Protein AF-A0A9C9YUA6-F1 (afdb_monomer_lite)

Sequence (112 aa):
CLFALLAISSPSLTLLAAVISADNLSGGLATSAFIAYLSSLTNQAYTATQYALFSSLMTLPAKLLGGFSGLIVDAQGYPFFFIYAALLGLPAILLAYFLLRREVYSSRDQYG

pLDDT: mean 84.5, std 11.68, range [48.94, 97.81]

Radius of gyration: 18.39 Å; chains: 1; bounding box: 52×28×48 Å

Foldseek 3Di:
DLQLVVQPDDDDPVSVVVSVVVVVVVVVVVVVVVVVVVVVVDDPPPPPVVVVVVVCVVVVVVVVCVVCLVVVCVVPNRNVSVVVVVVVCVVVVVVVVVVVVVVVVVVVVVVD

Secondary structure (DSSP, 8-state):
-HHHHHHHSPP-HHHHHHHHHHHHHHHHHHHHHHHHHHHHH--TTSHHHHHHHHHHHHHHHHHHHHHHHHHHHHHHHHHHHHHHHHHTTHHHHHHHHHHHHHHHHHHHHT--

Structure (mmCIF, N/CA/C/O backbone):
data_AF-A0A9C9YUA6-F1
#
_entry.id   AF-A0A9C9YUA6-F1
#
loop_
_atom_site.group_PDB
_atom_site.id
_atom_site.type_symbol
_atom_site.label_atom_id
_atom_site.label_alt_id
_atom_site.label_comp_id
_atom_site.label_asym_id
_atom_site.label_entity_id
_atom_site.label_seq_id
_atom_site.pdbx_PDB_ins_code
_atom_site.Cartn_x
_atom_site.Cartn_y
_atom_site.Cartn_z
_atom_site.occupancy
_atom_site.B_iso_or_equiv
_atom_site.auth_seq_id
_atom_site.auth_comp_id
_atom_site.auth_asym_id
_atom_site.auth_atom_id
_atom_site.pdbx_PDB_model_num
ATOM 1 N N . CYS A 1 1 ? -1.318 1.590 -9.448 1.00 87.62 1 CYS A N 1
ATOM 2 C CA . CYS A 1 1 ? -0.840 1.521 -10.852 1.00 87.62 1 CYS A CA 1
ATOM 3 C C . CYS A 1 1 ? 0.299 2.491 -11.193 1.00 87.62 1 CYS A C 1
ATOM 5 O O . CYS A 1 1 ? 0.982 2.240 -12.176 1.00 87.62 1 CYS A O 1
ATOM 7 N N . LEU A 1 2 ? 0.551 3.558 -10.417 1.00 92.69 2 LEU A N 1
ATOM 8 C CA . LEU A 1 2 ? 1.650 4.502 -10.690 1.00 92.69 2 LEU A CA 1
ATOM 9 C C . LEU A 1 2 ? 3.031 3.823 -10.789 1.00 92.69 2 LEU A C 1
ATOM 11 O O . LEU A 1 2 ? 3.800 4.136 -11.690 1.00 92.69 2 LEU A O 1
ATOM 15 N N . PHE A 1 3 ? 3.307 2.820 -9.951 1.00 92.44 3 PHE A N 1
ATOM 16 C CA . PHE A 1 3 ? 4.532 2.019 -10.051 1.00 92.44 3 PHE A CA 1
ATOM 17 C C . PHE A 1 3 ? 4.641 1.181 -11.336 1.00 92.44 3 PHE A C 1
ATOM 19 O O . PHE A 1 3 ? 5.741 0.992 -11.842 1.00 92.44 3 PHE A O 1
ATOM 26 N N . ALA A 1 4 ? 3.523 0.721 -11.910 1.00 93.56 4 ALA A N 1
ATOM 27 C CA . ALA A 1 4 ? 3.543 0.016 -13.195 1.00 93.56 4 ALA A CA 1
ATOM 28 C C . ALA A 1 4 ? 3.933 0.966 -14.340 1.00 93.56 4 ALA A C 1
ATOM 30 O O . ALA A 1 4 ? 4.714 0.590 -15.208 1.00 93.56 4 ALA A O 1
ATOM 31 N N . LEU A 1 5 ? 3.441 2.213 -14.302 1.00 93.31 5 LEU A N 1
ATOM 32 C CA . LEU A 1 5 ? 3.848 3.267 -15.238 1.00 93.31 5 LEU A CA 1
ATOM 33 C C . LEU A 1 5 ? 5.328 3.625 -15.070 1.00 93.31 5 LEU A C 1
ATOM 35 O O . LEU A 1 5 ? 6.046 3.746 -16.059 1.00 93.31 5 LEU A O 1
ATOM 39 N N . LEU A 1 6 ? 5.798 3.749 -13.826 1.00 94.62 6 LEU A N 1
ATOM 40 C CA . LEU A 1 6 ? 7.210 3.988 -13.528 1.00 94.62 6 LEU A CA 1
ATOM 41 C C . LEU A 1 6 ? 8.105 2.869 -14.085 1.00 94.62 6 LEU A C 1
ATOM 43 O O . LEU A 1 6 ? 9.152 3.166 -14.647 1.00 94.62 6 LEU A O 1
ATOM 47 N N . ALA A 1 7 ? 7.674 1.606 -13.986 1.00 92.19 7 ALA A N 1
ATOM 48 C CA . ALA A 1 7 ? 8.443 0.442 -14.432 1.00 92.19 7 ALA A CA 1
ATOM 49 C C . ALA A 1 7 ? 8.673 0.373 -15.955 1.00 92.19 7 ALA A C 1
ATOM 51 O O . ALA A 1 7 ? 9.620 -0.275 -16.388 1.00 92.19 7 ALA A O 1
ATOM 52 N N . ILE A 1 8 ? 7.823 1.019 -16.761 1.00 93.81 8 ILE A N 1
ATOM 53 C CA . ILE A 1 8 ? 7.955 1.070 -18.231 1.00 93.81 8 ILE A CA 1
ATOM 54 C C . ILE A 1 8 ? 8.499 2.411 -18.744 1.00 93.81 8 ILE A C 1
ATOM 56 O O . ILE A 1 8 ? 8.713 2.574 -19.944 1.00 93.81 8 ILE A O 1
ATOM 60 N N . SER A 1 9 ? 8.684 3.386 -17.854 1.00 93.69 9 SER A N 1
ATOM 61 C CA . SER A 1 9 ? 9.147 4.728 -18.206 1.00 93.69 9 SER A CA 1
ATOM 62 C C . SER A 1 9 ? 10.672 4.801 -18.223 1.00 93.69 9 SER A C 1
ATOM 64 O O . SER A 1 9 ? 11.357 4.048 -17.533 1.00 93.69 9 SER A O 1
ATOM 66 N N . SER A 1 10 ? 11.225 5.757 -18.973 1.00 93.31 10 SER A N 1
ATOM 67 C CA . SER A 1 10 ? 12.654 6.059 -18.883 1.00 93.31 10 SER A CA 1
ATOM 68 C C . SER A 1 10 ? 13.027 6.535 -17.470 1.00 93.31 10 SER A C 1
ATOM 70 O O . SER A 1 10 ? 12.223 7.226 -16.833 1.00 93.31 10 SER A O 1
ATOM 72 N N . PRO A 1 11 ? 14.241 6.219 -16.976 1.00 92.25 11 PRO A N 1
ATOM 73 C CA . PRO A 1 11 ? 14.675 6.632 -15.646 1.00 92.25 11 PRO A CA 1
ATOM 74 C C . PRO A 1 11 ? 14.547 8.148 -15.449 1.00 92.25 11 PRO A C 1
ATOM 76 O O . PRO A 1 11 ? 15.147 8.936 -16.177 1.00 92.25 11 PRO A O 1
ATOM 79 N N . SER A 1 12 ? 13.754 8.557 -14.460 1.00 95.62 12 SER A N 1
ATOM 80 C CA . SER A 1 12 ? 13.516 9.964 -14.133 1.00 95.62 12 SER A CA 1
ATOM 81 C C . SER A 1 12 ? 13.347 10.128 -12.630 1.00 95.62 12 SER A C 1
ATOM 83 O O . SER A 1 12 ? 12.432 9.560 -12.029 1.00 95.62 12 SER A O 1
ATOM 85 N N . LEU A 1 13 ? 14.218 10.939 -12.023 1.00 96.50 13 LEU A N 1
ATOM 86 C CA . LEU A 1 13 ? 14.170 11.228 -10.590 1.00 96.50 13 LEU A CA 1
ATOM 87 C C . LEU A 1 13 ? 12.874 11.955 -10.208 1.00 96.50 13 LEU A C 1
ATOM 89 O O . LEU A 1 13 ? 12.293 11.675 -9.164 1.00 96.50 13 LEU A O 1
ATOM 93 N N . THR A 1 14 ? 12.389 12.846 -11.075 1.00 97.00 14 THR A N 1
ATOM 94 C CA . THR A 1 14 ? 11.138 13.583 -10.859 1.00 97.00 14 THR A CA 1
ATOM 95 C C . THR A 1 14 ? 9.937 12.644 -10.844 1.00 97.00 14 THR A C 1
ATOM 97 O O . THR A 1 14 ? 9.093 12.745 -9.954 1.00 97.00 14 THR A O 1
ATOM 100 N N . LEU A 1 15 ? 9.869 11.703 -11.793 1.00 95.94 15 LEU A N 1
ATOM 101 C CA . LEU A 1 15 ? 8.783 10.724 -11.842 1.00 95.94 15 LEU A CA 1
ATOM 102 C C . LEU A 1 15 ? 8.838 9.786 -10.631 1.00 95.94 15 LEU A C 1
ATOM 104 O O . LEU A 1 15 ? 7.815 9.558 -9.993 1.00 95.94 15 LEU A O 1
ATOM 108 N N . LEU A 1 16 ? 10.030 9.302 -10.273 1.00 96.25 16 LEU A N 1
ATOM 109 C CA . LEU A 1 16 ? 10.234 8.487 -9.076 1.00 96.25 16 LEU A CA 1
ATOM 110 C C . LEU A 1 16 ? 9.743 9.213 -7.812 1.00 96.25 16 LEU A C 1
ATOM 112 O O . LEU A 1 16 ? 8.957 8.652 -7.048 1.00 96.25 16 LEU A O 1
ATOM 116 N N . ALA A 1 17 ? 10.155 10.469 -7.620 1.00 97.69 17 ALA A N 1
ATOM 117 C CA . ALA A 1 17 ? 9.753 11.281 -6.475 1.00 97.69 17 ALA A CA 1
ATOM 118 C C . ALA A 1 17 ? 8.233 11.488 -6.420 1.00 97.69 17 ALA A C 1
ATOM 120 O O . ALA A 1 17 ? 7.635 11.352 -5.351 1.00 97.69 17 ALA A O 1
ATOM 121 N N . ALA A 1 18 ? 7.594 11.764 -7.560 1.00 97.25 18 ALA A N 1
ATOM 122 C CA . ALA A 1 18 ? 6.146 11.930 -7.638 1.00 97.25 18 ALA A CA 1
ATOM 123 C C . ALA A 1 18 ? 5.398 10.638 -7.264 1.00 97.25 18 ALA A C 1
ATOM 125 O O . ALA A 1 18 ? 4.459 10.679 -6.467 1.00 97.25 18 ALA A O 1
ATOM 126 N N . VAL A 1 19 ? 5.836 9.490 -7.791 1.00 96.75 19 VAL A N 1
ATOM 127 C CA . VAL A 1 19 ? 5.214 8.183 -7.518 1.00 96.75 19 VAL A CA 1
ATOM 128 C C . VAL A 1 19 ? 5.342 7.809 -6.042 1.00 96.75 19 VAL A C 1
ATOM 130 O O . VAL A 1 19 ? 4.338 7.456 -5.426 1.00 96.75 19 VAL A O 1
ATOM 133 N N . ILE A 1 20 ? 6.534 7.951 -5.454 1.00 96.44 20 ILE A N 1
ATOM 134 C CA . ILE A 1 20 ? 6.761 7.673 -4.025 1.00 96.44 20 ILE A CA 1
ATOM 135 C C . ILE A 1 20 ? 5.953 8.631 -3.140 1.00 96.44 20 ILE A C 1
ATOM 137 O O . ILE A 1 20 ? 5.384 8.215 -2.134 1.00 96.44 20 ILE A O 1
ATOM 141 N N . SER A 1 21 ? 5.863 9.911 -3.510 1.00 97.81 21 SER A N 1
ATOM 142 C CA . SER A 1 21 ? 5.082 10.889 -2.740 1.00 97.81 21 SER A CA 1
ATOM 143 C C . SER A 1 21 ? 3.593 10.544 -2.736 1.00 97.81 21 SER A C 1
ATOM 145 O O . SER A 1 21 ? 2.953 10.587 -1.686 1.00 97.81 21 SER A O 1
ATOM 147 N N . ALA A 1 22 ? 3.045 1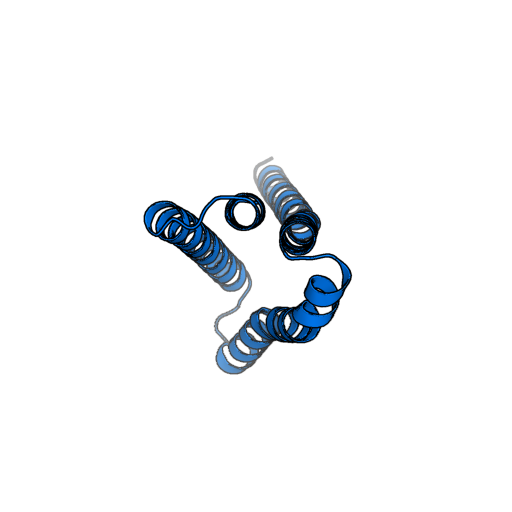0.162 -3.893 1.00 96.75 22 ALA A N 1
ATOM 148 C CA . ALA A 1 22 ? 1.655 9.730 -4.006 1.00 96.75 22 ALA A CA 1
ATOM 149 C C . ALA A 1 22 ? 1.380 8.443 -3.207 1.00 96.75 22 ALA A C 1
ATOM 151 O O . ALA A 1 22 ? 0.330 8.331 -2.568 1.00 96.75 22 ALA A O 1
ATOM 152 N N . ASP A 1 23 ? 2.320 7.495 -3.212 1.00 94.38 23 ASP A N 1
ATOM 153 C CA . ASP A 1 23 ? 2.228 6.256 -2.435 1.00 94.38 23 ASP A CA 1
ATOM 154 C C . ASP A 1 23 ? 2.225 6.531 -0.926 1.00 94.38 23 ASP A C 1
ATOM 156 O O . ASP A 1 23 ? 1.294 6.130 -0.228 1.00 94.38 23 ASP A O 1
ATOM 160 N N . ASN A 1 24 ? 3.181 7.326 -0.436 1.00 95.81 24 ASN A N 1
ATOM 161 C CA . ASN A 1 24 ? 3.266 7.700 0.977 1.00 95.81 24 ASN A CA 1
ATOM 162 C C .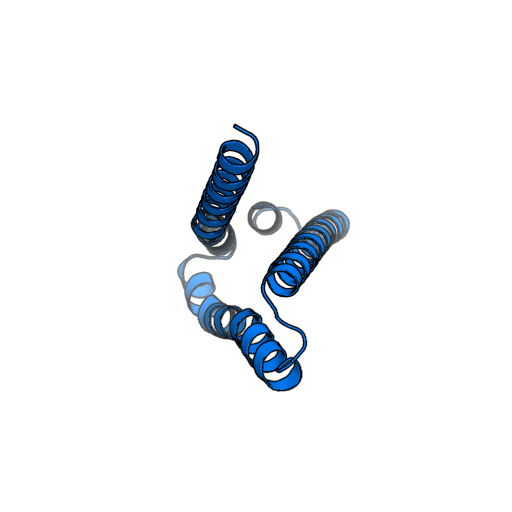 ASN A 1 24 ? 2.033 8.474 1.456 1.00 95.81 24 ASN A C 1
ATOM 164 O O . ASN A 1 24 ? 1.546 8.228 2.559 1.00 95.81 24 ASN A O 1
ATOM 168 N N . LEU A 1 25 ? 1.506 9.388 0.636 1.00 97.06 25 LEU A N 1
ATOM 169 C CA . LEU A 1 25 ? 0.271 10.103 0.955 1.00 97.06 25 LEU A CA 1
ATOM 170 C C . LEU A 1 25 ? -0.906 9.127 1.086 1.00 97.06 25 LEU A C 1
ATOM 172 O O . LEU A 1 25 ? -1.657 9.188 2.058 1.00 97.06 25 LEU A O 1
ATOM 176 N N . SER A 1 26 ? -1.037 8.199 0.136 1.00 92.88 26 SER A N 1
ATOM 177 C CA . SER A 1 26 ? -2.097 7.185 0.142 1.00 92.88 26 SER A CA 1
ATOM 178 C C . SER A 1 26 ? -1.978 6.250 1.350 1.00 92.88 26 SER A C 1
ATOM 180 O O . SER A 1 26 ? -2.969 6.000 2.039 1.00 92.88 26 SER A O 1
ATOM 182 N N . GLY A 1 27 ? -0.765 5.779 1.647 1.00 90.94 27 GLY A N 1
ATOM 183 C CA . GLY A 1 27 ? -0.469 4.941 2.808 1.00 90.94 27 GLY A CA 1
ATOM 184 C C . GLY A 1 27 ? -0.741 5.657 4.131 1.00 90.94 27 GLY A C 1
ATOM 185 O O . GLY A 1 27 ? -1.345 5.070 5.028 1.00 90.94 27 GLY A O 1
ATOM 186 N N . GLY A 1 28 ? -0.379 6.940 4.232 1.00 91.50 28 GLY A N 1
ATOM 187 C CA . GLY A 1 28 ? -0.684 7.782 5.389 1.00 91.50 28 GLY A CA 1
ATOM 188 C C . GLY A 1 28 ? -2.188 7.915 5.633 1.00 91.50 28 GLY A C 1
ATOM 189 O O . GLY A 1 28 ? -2.650 7.643 6.740 1.00 91.50 28 GLY A O 1
ATOM 190 N N . LEU A 1 29 ? -2.963 8.241 4.591 1.00 93.12 29 LEU A N 1
ATOM 191 C CA . LEU A 1 29 ? -4.427 8.333 4.672 1.00 93.12 29 LEU A CA 1
ATOM 192 C C . LEU A 1 29 ? -5.069 7.002 5.092 1.00 93.12 29 LEU A C 1
ATOM 194 O O . LEU A 1 29 ? -5.938 6.992 5.966 1.00 93.12 29 LEU A O 1
ATOM 198 N N . ALA A 1 30 ? -4.625 5.884 4.510 1.00 88.62 30 ALA A N 1
ATOM 199 C CA . ALA A 1 30 ? -5.127 4.554 4.850 1.00 88.62 30 ALA A CA 1
ATOM 200 C C . ALA A 1 30 ? -4.841 4.191 6.316 1.00 88.62 30 ALA A C 1
ATOM 202 O O . ALA A 1 30 ? -5.740 3.732 7.021 1.00 88.62 30 ALA A O 1
ATOM 203 N N . THR A 1 31 ? -3.621 4.457 6.796 1.00 86.25 31 THR A N 1
ATOM 204 C CA . THR A 1 31 ? -3.238 4.260 8.203 1.00 86.25 31 THR A CA 1
ATOM 205 C C . THR A 1 31 ? -4.098 5.100 9.141 1.00 86.25 31 THR A C 1
ATOM 207 O O . THR A 1 31 ? -4.624 4.577 10.124 1.00 86.25 31 THR A O 1
ATOM 210 N N . SER A 1 32 ? -4.287 6.388 8.840 1.00 89.12 32 SER A N 1
ATOM 211 C CA . SER A 1 32 ? -5.072 7.286 9.690 1.00 89.12 32 SER A CA 1
ATOM 212 C C . SER A 1 32 ? -6.535 6.855 9.765 1.00 89.12 32 SER A C 1
ATOM 214 O O . SER A 1 32 ? -7.094 6.794 10.860 1.00 89.12 32 SER A O 1
ATOM 216 N N . ALA A 1 33 ? -7.140 6.497 8.629 1.00 87.38 33 ALA A N 1
ATOM 217 C CA . ALA A 1 33 ? -8.508 5.987 8.586 1.00 87.38 33 ALA A CA 1
ATOM 218 C C . ALA A 1 33 ? -8.651 4.664 9.357 1.00 87.38 33 ALA A C 1
ATOM 2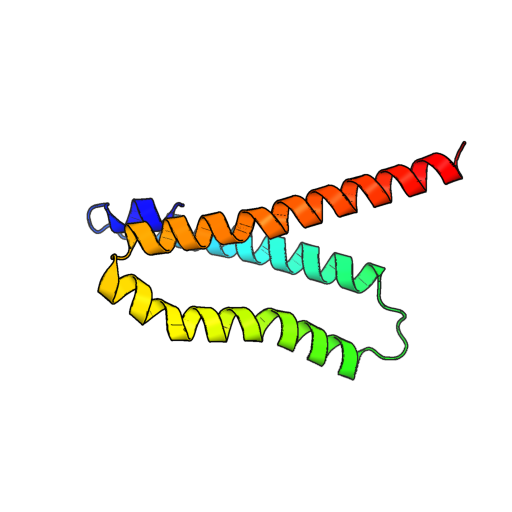20 O O . ALA A 1 33 ? -9.610 4.482 10.104 1.00 87.38 33 ALA A O 1
ATOM 221 N N . PHE A 1 34 ? -7.678 3.759 9.226 1.00 81.31 34 PHE A N 1
ATOM 222 C CA . PHE A 1 34 ? -7.682 2.481 9.932 1.00 81.31 34 PHE A CA 1
ATOM 223 C C . PHE A 1 34 ? -7.565 2.650 11.452 1.00 81.31 34 PHE A C 1
ATOM 225 O O . PHE A 1 34 ? -8.332 2.041 12.196 1.00 81.31 34 PHE A O 1
ATOM 232 N N . ILE A 1 35 ? -6.662 3.515 11.925 1.00 80.69 35 ILE A N 1
ATOM 233 C CA . ILE A 1 35 ? -6.534 3.824 13.357 1.00 80.69 35 ILE A CA 1
ATOM 234 C C . ILE A 1 35 ? -7.824 4.461 13.888 1.00 80.69 35 ILE A C 1
ATOM 236 O O . ILE A 1 35 ? -8.281 4.083 14.965 1.00 80.69 35 ILE A O 1
ATOM 240 N N . ALA A 1 36 ? -8.440 5.381 13.138 1.00 83.00 36 ALA A N 1
ATOM 241 C CA . ALA A 1 36 ? -9.716 5.983 13.522 1.00 83.00 36 ALA A CA 1
ATOM 242 C C . ALA A 1 36 ? -10.840 4.934 13.640 1.00 83.00 36 ALA A C 1
ATOM 244 O O . ALA A 1 36 ? -11.593 4.959 14.613 1.00 83.00 36 ALA A O 1
ATOM 245 N N . TYR A 1 37 ? -10.908 3.980 12.707 1.00 79.44 37 TYR A N 1
ATOM 246 C CA . TYR A 1 37 ? -11.863 2.867 12.741 1.00 79.44 37 TYR A CA 1
ATOM 247 C C . TYR A 1 37 ? -11.621 1.903 13.912 1.00 79.44 37 TYR A C 1
ATOM 249 O O . TYR A 1 37 ? -12.560 1.462 14.567 1.00 79.44 37 TYR A O 1
ATOM 257 N N . LEU A 1 38 ? -10.364 1.580 14.228 1.00 75.75 38 LEU A N 1
ATOM 258 C CA . LEU A 1 38 ? -10.071 0.779 15.419 1.00 75.75 38 LEU A CA 1
ATOM 259 C C . LEU A 1 38 ? -10.442 1.531 16.702 1.00 75.75 38 LEU A C 1
ATOM 261 O O . LEU A 1 38 ? -11.024 0.933 17.602 1.00 75.75 38 LEU A O 1
ATOM 265 N N . SER A 1 39 ? -10.162 2.836 16.760 1.00 74.38 39 SER A N 1
ATOM 266 C CA . SER A 1 39 ? -10.512 3.695 17.895 1.00 74.38 39 SER A CA 1
ATOM 267 C C . SER A 1 39 ? -12.019 3.704 18.168 1.00 74.38 39 SER A C 1
ATOM 269 O O . SER A 1 39 ? -12.425 3.622 19.326 1.00 74.38 39 SER A O 1
ATOM 271 N N . 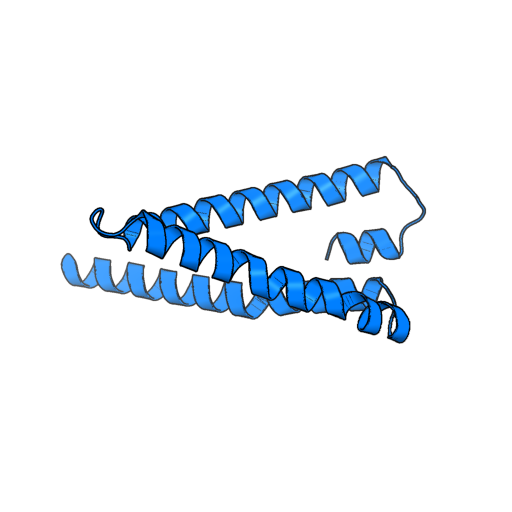SER A 1 40 ? -12.860 3.722 17.124 1.00 75.12 40 SER A N 1
ATOM 272 C CA . SER A 1 40 ? -14.320 3.653 17.292 1.00 75.12 40 SER A CA 1
ATOM 273 C C . SER A 1 40 ? -14.826 2.286 17.777 1.00 75.12 40 SER A C 1
ATOM 275 O O . SER A 1 40 ? -15.925 2.210 18.322 1.00 75.12 40 SER A O 1
ATOM 277 N N . LEU A 1 41 ? -14.035 1.216 17.625 1.00 66.88 41 LEU A N 1
ATOM 278 C CA . LEU A 1 41 ? -14.377 -0.150 18.045 1.00 66.88 41 LEU A CA 1
ATOM 279 C C . LEU A 1 41 ? -13.814 -0.548 19.417 1.00 66.88 41 LEU A C 1
ATOM 281 O O . LEU A 1 41 ? -14.308 -1.495 20.033 1.00 66.88 41 LEU A O 1
ATOM 285 N N . THR A 1 42 ? -12.762 0.113 19.901 1.00 60.94 42 THR A N 1
ATOM 286 C CA . THR A 1 42 ? -12.085 -0.283 21.143 1.00 60.94 42 THR A CA 1
ATOM 287 C C . THR A 1 42 ? -12.678 0.383 22.383 1.00 60.94 42 THR A C 1
ATOM 289 O O . THR A 1 42 ? -12.669 1.602 22.516 1.00 60.94 42 THR A O 1
ATOM 292 N N . ASN A 1 43 ? -13.099 -0.432 23.356 1.00 52.66 43 ASN A N 1
ATOM 293 C CA . ASN A 1 43 ? -13.300 -0.008 24.743 1.00 52.66 43 ASN A CA 1
ATOM 294 C C . ASN A 1 43 ? -11.922 0.121 25.431 1.00 52.66 43 ASN A C 1
ATOM 296 O O . ASN A 1 43 ? -11.085 -0.775 25.321 1.00 52.66 43 ASN A O 1
ATOM 300 N N . GLN A 1 44 ? -11.688 1.223 26.146 1.00 53.69 44 GLN A N 1
ATOM 301 C CA . GLN A 1 44 ? -10.392 1.721 26.642 1.00 53.69 44 GLN A CA 1
ATOM 302 C C . GLN A 1 44 ? -9.662 0.804 27.663 1.00 53.69 44 GLN A C 1
ATOM 304 O O . GLN A 1 44 ? -8.605 1.168 28.172 1.00 53.69 44 GLN A O 1
ATOM 309 N N . ALA A 1 45 ? -10.194 -0.390 27.959 1.00 55.31 45 ALA A N 1
ATOM 310 C CA . ALA A 1 45 ? -9.789 -1.254 29.072 1.00 55.31 45 ALA A CA 1
ATOM 311 C C . ALA A 1 45 ? -8.709 -2.327 28.764 1.00 55.31 45 ALA A C 1
ATOM 313 O O . ALA A 1 45 ? -8.111 -2.841 29.705 1.00 55.31 45 ALA A O 1
ATOM 314 N N . TYR A 1 46 ? -8.413 -2.665 27.494 1.00 54.44 46 TYR A N 1
ATOM 315 C CA . TYR A 1 46 ? -7.439 -3.728 27.115 1.00 54.44 46 TYR A CA 1
ATOM 316 C C . TYR A 1 46 ? -6.453 -3.316 25.999 1.00 54.44 46 TYR A C 1
ATOM 318 O O . TYR A 1 46 ? -6.084 -4.101 25.121 1.00 54.44 46 TYR A O 1
ATOM 326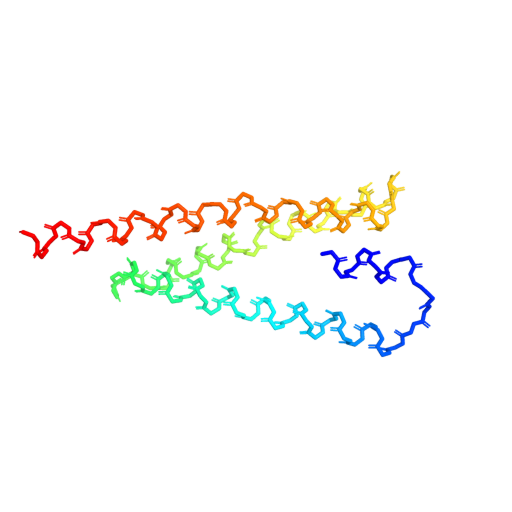 N N . THR A 1 47 ? -6.016 -2.060 26.026 1.00 59.06 47 THR A N 1
ATOM 327 C CA . THR A 1 47 ? -5.346 -1.362 24.915 1.00 59.06 47 THR A CA 1
ATOM 328 C C . THR A 1 47 ? -3.980 -1.921 24.502 1.00 59.06 47 THR A C 1
ATOM 330 O O . THR A 1 47 ? -3.686 -1.945 23.310 1.00 59.06 47 THR A O 1
ATOM 333 N N . ALA A 1 48 ? -3.149 -2.417 25.424 1.00 64.56 48 ALA A N 1
ATOM 334 C CA . ALA A 1 48 ? -1.775 -2.822 25.093 1.00 64.56 48 ALA A CA 1
ATOM 335 C C . ALA A 1 48 ? -1.703 -4.071 24.188 1.00 64.56 48 ALA A C 1
ATOM 337 O O . ALA A 1 48 ? -1.082 -4.043 23.124 1.00 64.56 48 ALA A O 1
ATOM 338 N N . THR A 1 49 ? -2.369 -5.163 24.576 1.00 77.75 49 THR A N 1
ATOM 339 C CA . THR A 1 49 ? -2.338 -6.425 23.818 1.00 77.75 49 THR A CA 1
ATOM 340 C C . THR A 1 49 ? -3.143 -6.327 22.523 1.00 77.75 49 THR A C 1
ATOM 342 O O . THR A 1 49 ? -2.701 -6.829 21.490 1.00 77.75 49 THR A O 1
ATOM 345 N N . GLN A 1 50 ? -4.296 -5.646 22.543 1.00 70.19 50 GLN A N 1
ATOM 346 C CA . GLN A 1 50 ? -5.122 -5.461 21.345 1.00 70.19 50 GLN A CA 1
ATOM 347 C C . GLN A 1 50 ? -4.405 -4.615 20.290 1.00 70.19 50 GLN A C 1
ATOM 349 O O . GLN A 1 50 ? -4.389 -4.990 19.120 1.00 70.19 50 GLN A O 1
ATOM 354 N N . TYR A 1 51 ? -3.734 -3.534 20.691 1.00 71.19 51 TYR A N 1
ATOM 355 C CA . TYR A 1 51 ? -2.963 -2.712 19.761 1.00 71.19 51 TYR A CA 1
ATOM 356 C C . TYR A 1 51 ? -1.770 -3.471 19.163 1.00 71.19 51 TYR A C 1
ATOM 358 O O . TYR A 1 51 ? -1.541 -3.405 17.955 1.00 71.19 51 TYR A O 1
ATOM 366 N N . ALA A 1 52 ? -1.047 -4.255 19.973 1.00 78.19 52 ALA A N 1
ATOM 367 C CA . ALA A 1 52 ? 0.043 -5.100 19.484 1.00 78.19 52 ALA A CA 1
ATOM 368 C C . ALA A 1 52 ? -0.451 -6.158 18.481 1.00 78.19 52 ALA A C 1
ATOM 370 O O . ALA A 1 52 ? 0.191 -6.379 17.450 1.00 78.19 52 ALA A O 1
ATOM 371 N N . LEU A 1 53 ? -1.610 -6.771 18.741 1.00 81.12 53 LEU A N 1
ATOM 372 C CA . LEU A 1 53 ? -2.218 -7.760 17.854 1.00 81.12 53 LEU A CA 1
ATOM 373 C C . LEU A 1 53 ? -2.712 -7.125 16.545 1.00 81.12 53 LEU A C 1
ATOM 375 O O . LEU A 1 53 ? -2.422 -7.656 15.476 1.00 81.12 53 LEU A O 1
ATOM 379 N N . PHE A 1 54 ? -3.368 -5.962 16.598 1.00 76.62 54 PHE A N 1
ATOM 380 C CA . PHE A 1 54 ? -3.805 -5.237 15.399 1.00 76.62 54 PHE A CA 1
ATOM 381 C C . PHE A 1 54 ? -2.634 -4.717 14.558 1.00 76.62 54 PHE A C 1
ATOM 383 O O . PHE A 1 54 ? -2.642 -4.874 13.339 1.00 76.62 54 PHE A O 1
ATOM 390 N N . SER A 1 55 ? -1.592 -4.172 15.190 1.00 76.12 55 SER A N 1
ATOM 391 C CA . SER A 1 55 ? -0.361 -3.750 14.505 1.00 76.12 55 SER A CA 1
ATOM 392 C C . SER A 1 55 ? 0.360 -4.934 13.843 1.00 76.12 55 SER A C 1
ATOM 394 O O . SER A 1 55 ? 0.815 -4.854 12.697 1.00 76.12 55 SER A O 1
ATOM 396 N N . SER A 1 56 ? 0.396 -6.086 14.520 1.00 84.62 56 SER A N 1
ATOM 397 C CA . SER A 1 56 ? 0.955 -7.316 13.949 1.00 84.62 56 SER A CA 1
ATOM 398 C C . SER A 1 56 ? 0.122 -7.819 12.770 1.00 84.62 56 SER A C 1
ATOM 400 O O . SER A 1 56 ? 0.682 -8.140 11.725 1.00 84.62 56 SER A O 1
ATOM 402 N N . LEU A 1 57 ? -1.208 -7.825 12.891 1.00 82.06 57 LEU A N 1
ATOM 403 C CA . LEU A 1 57 ? -2.117 -8.194 11.801 1.00 82.06 57 LEU A CA 1
ATOM 404 C C . LEU A 1 57 ? -2.006 -7.253 10.598 1.00 82.06 57 LEU A C 1
ATOM 406 O O . LEU A 1 57 ? -2.143 -7.704 9.466 1.00 82.06 57 LEU A O 1
ATOM 410 N N . MET A 1 58 ? -1.728 -5.970 10.820 1.00 80.56 58 MET A N 1
ATOM 411 C CA . MET A 1 58 ? -1.520 -5.005 9.743 1.00 80.56 58 MET A CA 1
ATOM 412 C C . MET A 1 58 ? -0.201 -5.260 8.997 1.00 80.56 58 MET A C 1
ATOM 414 O O . MET A 1 58 ? -0.141 -5.169 7.772 1.00 80.56 58 MET A O 1
ATOM 418 N N . THR A 1 59 ? 0.871 -5.579 9.724 1.00 81.56 59 THR A N 1
ATOM 419 C CA . THR A 1 59 ? 2.231 -5.622 9.158 1.00 81.56 59 THR A CA 1
ATOM 420 C C . THR A 1 59 ? 2.656 -7.000 8.657 1.00 81.56 59 THR A C 1
ATOM 422 O O . THR A 1 59 ? 3.423 -7.096 7.697 1.00 81.56 59 THR A O 1
ATOM 425 N N . LEU A 1 60 ? 2.178 -8.078 9.275 1.00 86.62 60 LEU A N 1
ATOM 426 C CA . LEU A 1 60 ? 2.624 -9.439 8.981 1.00 86.62 60 LEU A CA 1
ATOM 427 C C . LEU A 1 60 ? 2.213 -9.934 7.582 1.00 86.62 60 LEU A C 1
ATOM 429 O O . LEU A 1 60 ? 3.093 -10.420 6.868 1.00 86.62 60 LEU A O 1
ATOM 433 N N . PRO A 1 61 ? 0.959 -9.763 7.118 1.00 82.50 61 PRO A N 1
ATOM 434 C CA . PRO A 1 61 ? 0.574 -10.164 5.766 1.00 82.50 61 PRO A CA 1
ATOM 435 C C . PRO A 1 61 ? 1.391 -9.429 4.703 1.00 82.50 61 PRO A C 1
ATOM 437 O O . PRO A 1 61 ? 1.892 -10.053 3.771 1.00 82.50 61 PRO A O 1
ATOM 440 N N . ALA A 1 62 ? 1.603 -8.121 4.883 1.00 81.25 62 ALA A N 1
ATOM 441 C CA . ALA A 1 62 ? 2.402 -7.312 3.970 1.00 81.25 62 ALA A CA 1
ATOM 442 C C . ALA A 1 62 ? 3.860 -7.795 3.895 1.00 81.25 62 ALA A C 1
ATOM 444 O O . ALA A 1 62 ? 4.412 -7.905 2.802 1.00 81.25 62 ALA A O 1
ATOM 445 N N . LYS A 1 63 ? 4.476 -8.146 5.034 1.00 83.88 63 LYS A N 1
ATOM 446 C CA . LYS A 1 63 ? 5.848 -8.682 5.069 1.00 83.88 63 LYS A CA 1
ATOM 447 C C . LYS A 1 63 ? 5.965 -10.046 4.399 1.00 83.88 63 LYS A C 1
ATOM 449 O O . LYS A 1 63 ? 6.930 -10.274 3.677 1.00 83.88 63 LYS A O 1
ATOM 454 N N . LEU A 1 64 ? 4.999 -10.936 4.618 1.00 84.81 64 LEU A N 1
ATOM 455 C CA . LEU A 1 64 ? 4.992 -12.255 3.985 1.00 84.81 64 LEU A CA 1
ATOM 456 C C . LEU A 1 64 ? 4.842 -12.119 2.468 1.00 84.81 64 LEU A C 1
ATOM 458 O O . LEU A 1 64 ? 5.689 -12.598 1.721 1.00 84.81 64 LEU A O 1
ATOM 462 N N . LEU A 1 65 ? 3.819 -11.393 2.013 1.00 84.25 65 LEU A N 1
ATOM 463 C CA . LEU A 1 65 ? 3.576 -11.158 0.589 1.00 84.25 65 LEU A CA 1
ATOM 464 C C . LEU A 1 65 ? 4.746 -10.424 -0.080 1.00 84.25 65 LEU A C 1
ATOM 466 O O . LEU A 1 65 ? 5.145 -10.784 -1.185 1.00 84.25 65 LEU A O 1
ATOM 470 N N . GLY A 1 66 ? 5.335 -9.442 0.607 1.00 83.94 66 GLY A N 1
ATOM 471 C CA . GLY A 1 66 ? 6.535 -8.740 0.160 1.00 83.94 66 GLY A CA 1
ATOM 472 C C . GLY A 1 66 ? 7.749 -9.663 0.044 1.00 83.94 66 GLY A C 1
ATOM 473 O O . GLY A 1 66 ? 8.462 -9.596 -0.951 1.00 83.94 66 GLY A O 1
ATOM 474 N N . GLY A 1 67 ? 7.950 -10.582 0.993 1.00 84.00 67 GLY A N 1
ATOM 475 C CA . GLY A 1 67 ? 9.031 -11.572 0.943 1.00 84.00 67 GLY A CA 1
ATOM 476 C C . GLY A 1 67 ? 8.928 -12.533 -0.246 1.00 84.00 67 GLY A C 1
ATOM 477 O O . GLY A 1 67 ? 9.939 -12.852 -0.865 1.00 84.00 67 GLY A O 1
ATOM 478 N N . PHE A 1 68 ? 7.713 -12.943 -0.620 1.00 84.38 68 PHE A N 1
ATOM 479 C CA . PHE A 1 68 ? 7.477 -13.805 -1.787 1.00 84.38 68 PHE A CA 1
ATOM 480 C C . PHE A 1 68 ? 7.352 -13.040 -3.114 1.00 84.38 68 PHE A C 1
ATOM 482 O O . PHE A 1 68 ? 7.339 -13.663 -4.175 1.00 84.38 68 PHE A O 1
ATOM 489 N N . SER A 1 69 ? 7.278 -11.706 -3.083 1.00 86.56 69 SER A N 1
ATOM 490 C CA . SER A 1 69 ? 7.057 -10.888 -4.283 1.00 86.56 69 SER A CA 1
ATOM 491 C C . SER A 1 69 ? 8.153 -11.040 -5.342 1.00 86.56 69 SER A C 1
ATOM 493 O O . SER A 1 69 ? 7.844 -11.021 -6.533 1.00 86.56 69 SER A O 1
ATOM 495 N N . GLY A 1 70 ? 9.403 -11.271 -4.919 1.00 86.69 70 GLY A N 1
ATOM 496 C CA . GLY A 1 70 ? 10.547 -11.470 -5.815 1.00 86.69 70 GLY A CA 1
ATOM 497 C C . GLY A 1 70 ? 10.344 -12.626 -6.792 1.00 86.69 70 GLY A C 1
ATOM 498 O O . GLY A 1 70 ? 10.609 -12.469 -7.974 1.00 86.69 70 GLY A O 1
ATOM 499 N N . LEU A 1 71 ? 9.733 -13.729 -6.346 1.00 90.12 71 LEU A N 1
ATOM 500 C CA . LEU A 1 71 ? 9.440 -14.882 -7.208 1.00 90.12 71 LEU A CA 1
ATOM 501 C C . LEU A 1 71 ? 8.484 -14.526 -8.358 1.00 90.12 71 LEU A C 1
ATOM 503 O O . LEU A 1 71 ? 8.593 -15.064 -9.457 1.00 90.12 71 LEU A O 1
ATOM 507 N N . ILE A 1 72 ? 7.535 -13.619 -8.107 1.00 89.31 72 ILE A N 1
ATOM 508 C CA . ILE A 1 72 ? 6.565 -13.165 -9.112 1.00 89.31 72 ILE A CA 1
ATOM 509 C C . ILE A 1 72 ? 7.240 -12.202 -10.091 1.00 89.31 72 ILE A C 1
ATOM 511 O O . ILE A 1 72 ? 7.012 -12.287 -11.298 1.00 89.31 72 ILE A O 1
ATOM 515 N N . VAL A 1 73 ? 8.076 -11.297 -9.577 1.00 92.94 73 VAL A N 1
ATOM 516 C CA . VAL A 1 73 ? 8.830 -10.339 -10.395 1.00 92.94 73 VAL A CA 1
ATOM 517 C C . VAL A 1 73 ? 9.842 -11.058 -11.286 1.00 92.94 73 VAL A C 1
ATOM 519 O O . VAL A 1 73 ? 9.925 -10.730 -12.466 1.00 92.94 73 VAL A O 1
ATOM 522 N N . ASP A 1 74 ? 10.539 -12.068 -10.771 1.00 92.62 74 ASP A N 1
ATOM 523 C CA . ASP A 1 74 ? 11.498 -12.864 -11.542 1.00 92.62 74 ASP A CA 1
ATOM 524 C C . ASP A 1 74 ? 10.814 -13.634 -12.684 1.00 92.62 74 ASP A C 1
ATOM 526 O O . ASP A 1 74 ? 11.391 -13.800 -13.757 1.00 92.62 74 ASP A O 1
ATOM 530 N N . ALA A 1 75 ? 9.564 -14.068 -12.484 1.00 92.12 75 ALA A N 1
ATOM 531 C CA . ALA A 1 75 ? 8.807 -14.819 -13.483 1.00 92.12 75 ALA A CA 1
ATOM 532 C C . ALA A 1 75 ? 8.075 -13.942 -14.521 1.00 92.12 75 ALA A C 1
ATOM 534 O O . ALA A 1 75 ? 7.950 -14.353 -15.672 1.00 92.12 75 ALA A O 1
ATOM 535 N N . GLN A 1 76 ? 7.538 -12.778 -14.127 1.00 92.00 76 GLN A N 1
ATOM 536 C CA . GLN A 1 76 ? 6.595 -11.983 -14.946 1.00 92.00 76 GLN A CA 1
ATOM 537 C C . GLN A 1 76 ? 6.960 -10.491 -15.076 1.00 92.00 76 GLN A C 1
ATOM 539 O O . GLN A 1 76 ? 6.302 -9.741 -15.801 1.00 92.00 76 GLN A O 1
ATOM 544 N N . GLY A 1 77 ? 8.001 -10.035 -14.379 1.00 92.69 77 GLY A N 1
ATOM 545 C CA . GLY A 1 77 ? 8.481 -8.657 -14.404 1.00 92.69 77 GLY A CA 1
ATOM 546 C C . GLY A 1 77 ? 7.697 -7.672 -13.526 1.00 92.69 77 GLY A C 1
ATOM 547 O O . GLY A 1 77 ? 6.591 -7.922 -13.040 1.00 92.69 77 GLY A O 1
ATOM 548 N N . TYR A 1 78 ? 8.290 -6.490 -13.347 1.00 91.75 78 TYR A N 1
ATOM 549 C CA . TYR A 1 78 ? 7.750 -5.415 -12.508 1.00 91.75 78 TYR A CA 1
ATOM 550 C C . TYR A 1 78 ? 6.384 -4.858 -12.956 1.00 91.75 78 TYR A C 1
ATOM 552 O O . TYR A 1 78 ? 5.533 -4.651 -12.086 1.00 91.75 78 TYR A O 1
ATOM 560 N N . PRO A 1 79 ? 6.107 -4.613 -14.256 1.00 92.44 79 PRO A N 1
ATOM 561 C CA . PRO A 1 79 ? 4.824 -4.037 -14.665 1.00 92.44 79 PRO A CA 1
ATOM 562 C C . PRO A 1 79 ? 3.633 -4.922 -14.283 1.00 92.44 79 PRO A C 1
ATOM 564 O O . PRO A 1 79 ? 2.650 -4.426 -13.727 1.00 92.44 79 PRO A O 1
ATOM 567 N N . PHE A 1 80 ? 3.744 -6.235 -14.517 1.00 92.56 80 PHE A N 1
ATOM 568 C CA . PHE A 1 80 ? 2.714 -7.200 -14.138 1.00 92.56 80 PHE A CA 1
ATOM 569 C C . PHE A 1 80 ? 2.530 -7.241 -12.620 1.00 92.56 80 PHE A C 1
ATOM 571 O O . PHE A 1 80 ? 1.405 -7.121 -12.135 1.00 92.56 80 PHE A O 1
ATOM 578 N N . PHE A 1 81 ? 3.631 -7.329 -11.868 1.00 92.44 81 PHE A N 1
ATOM 579 C CA . PHE A 1 81 ? 3.601 -7.347 -10.407 1.00 92.44 81 PHE A CA 1
ATOM 580 C C . PHE A 1 81 ? 2.858 -6.138 -9.817 1.00 92.44 81 PHE A C 1
ATOM 582 O O . PHE A 1 81 ? 1.992 -6.306 -8.959 1.00 92.44 81 PHE A O 1
ATOM 589 N N . PHE A 1 82 ? 3.127 -4.923 -10.302 1.00 92.25 82 PHE A N 1
ATOM 590 C CA . PHE A 1 82 ? 2.483 -3.715 -9.778 1.00 92.25 82 PHE A CA 1
ATOM 591 C C . PHE A 1 82 ? 1.001 -3.586 -10.151 1.00 92.25 82 PHE A C 1
ATOM 593 O O . PHE A 1 82 ? 0.235 -2.981 -9.395 1.00 92.25 82 PHE A O 1
ATOM 600 N N . ILE A 1 83 ? 0.575 -4.134 -11.293 1.00 93.06 83 ILE A N 1
ATOM 601 C CA . ILE A 1 83 ? -0.852 -4.221 -11.641 1.00 93.06 83 ILE A CA 1
ATOM 602 C C . ILE A 1 83 ? -1.534 -5.255 -10.747 1.00 93.06 83 ILE A C 1
ATOM 604 O O . ILE A 1 83 ? -2.563 -4.955 -10.143 1.00 93.06 83 ILE A O 1
ATOM 608 N N . TYR A 1 84 ? -0.936 -6.437 -10.610 1.00 90.69 84 TYR A N 1
ATOM 609 C CA . TYR A 1 84 ? -1.430 -7.497 -9.739 1.00 90.69 84 TYR A CA 1
ATOM 610 C C . TYR A 1 84 ? -1.590 -7.013 -8.288 1.00 90.69 84 TYR A C 1
ATOM 612 O O . TYR A 1 84 ? -2.668 -7.140 -7.709 1.00 90.69 84 TYR A O 1
ATOM 620 N N . ALA A 1 85 ? -0.568 -6.360 -7.731 1.00 89.81 85 ALA A N 1
ATOM 621 C CA . ALA A 1 85 ? -0.617 -5.779 -6.393 1.00 89.81 85 ALA A CA 1
ATOM 622 C C . ALA A 1 85 ? -1.716 -4.709 -6.252 1.00 89.81 85 ALA A C 1
ATOM 624 O O . ALA A 1 85 ? -2.399 -4.659 -5.231 1.00 89.81 85 ALA A O 1
ATOM 625 N N . ALA A 1 86 ? -1.942 -3.882 -7.281 1.00 90.81 86 ALA A N 1
ATOM 626 C CA . ALA A 1 86 ? -3.026 -2.900 -7.268 1.00 90.81 86 ALA A CA 1
ATOM 627 C C . ALA A 1 86 ? -4.417 -3.562 -7.262 1.00 90.81 86 ALA A C 1
ATOM 629 O O . ALA A 1 86 ? -5.315 -3.094 -6.561 1.00 90.81 86 ALA A O 1
ATOM 630 N N . LEU A 1 87 ? -4.595 -4.665 -7.998 1.00 92.62 87 LEU A N 1
ATOM 631 C CA . LEU A 1 87 ? -5.853 -5.418 -8.031 1.00 92.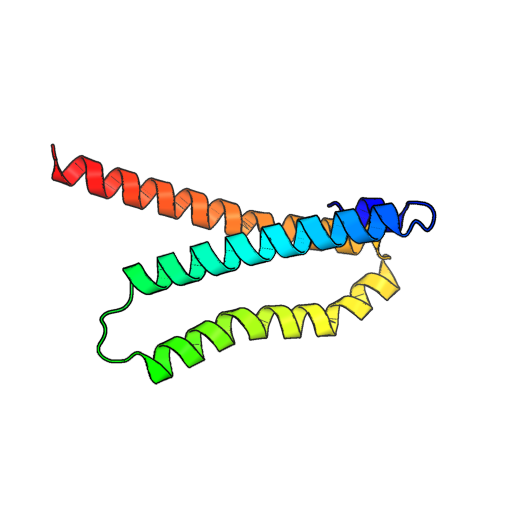62 87 LEU A CA 1
ATOM 632 C C . LEU A 1 87 ? -6.167 -6.089 -6.690 1.00 92.62 87 LEU A C 1
ATOM 634 O O . LEU A 1 87 ? -7.332 -6.128 -6.295 1.00 92.62 87 LEU A O 1
ATOM 638 N N . LEU A 1 88 ? -5.149 -6.543 -5.953 1.00 89.19 88 LEU A N 1
ATOM 639 C CA . LEU A 1 88 ? -5.321 -7.075 -4.594 1.00 89.19 88 LEU A CA 1
ATOM 640 C C . LEU A 1 88 ? -5.889 -6.043 -3.602 1.00 89.19 88 LEU A C 1
ATOM 642 O O . LEU A 1 88 ? -6.421 -6.433 -2.566 1.00 89.19 88 LEU A O 1
ATOM 646 N N . GLY A 1 89 ? -5.826 -4.743 -3.914 1.00 87.25 89 GLY A N 1
ATOM 647 C CA . GLY A 1 89 ? -6.469 -3.688 -3.126 1.00 87.25 89 GLY A CA 1
ATOM 648 C C . GLY A 1 89 ? -7.985 -3.573 -3.340 1.00 87.25 89 GLY A C 1
ATOM 649 O O . GLY A 1 89 ? -8.687 -3.058 -2.468 1.00 87.25 89 GLY A O 1
ATOM 650 N N . LEU A 1 90 ? -8.524 -4.074 -4.460 1.00 93.00 90 LEU A N 1
ATOM 651 C CA . LEU A 1 90 ? -9.953 -3.954 -4.779 1.00 93.00 90 LEU A CA 1
ATOM 652 C C . LEU A 1 90 ? -10.871 -4.637 -3.750 1.00 93.00 90 LEU A C 1
ATOM 654 O O . LEU A 1 90 ? -11.835 -3.996 -3.330 1.00 93.00 90 LEU A O 1
ATOM 658 N N . PRO A 1 91 ? -10.601 -5.874 -3.283 1.00 90.94 91 PRO A N 1
ATOM 659 C CA . PRO A 1 91 ? -11.422 -6.512 -2.254 1.00 90.94 91 PRO A CA 1
ATOM 660 C C . PRO A 1 91 ? -11.507 -5.693 -0.961 1.00 90.94 91 PRO A C 1
ATOM 662 O O . PRO A 1 91 ? -12.580 -5.595 -0.370 1.00 90.94 91 PRO A O 1
ATOM 665 N N . ALA A 1 92 ? -10.405 -5.060 -0.545 1.00 87.44 92 ALA A N 1
ATOM 666 C CA . ALA A 1 92 ? -10.380 -4.217 0.647 1.00 87.44 92 ALA A CA 1
ATOM 667 C C . ALA A 1 92 ? -11.252 -2.962 0.474 1.00 87.44 92 ALA A C 1
ATOM 669 O O . ALA A 1 92 ? -12.025 -2.623 1.369 1.00 87.44 92 ALA A O 1
ATOM 670 N N . ILE A 1 93 ? -11.189 -2.315 -0.696 1.00 90.62 93 ILE A N 1
ATOM 671 C CA . ILE A 1 93 ? -12.037 -1.158 -1.029 1.00 90.62 93 ILE A CA 1
ATOM 672 C C . ILE A 1 93 ? -13.517 -1.557 -1.047 1.00 90.62 93 ILE A C 1
ATOM 674 O O . ILE A 1 93 ? -14.350 -0.849 -0.480 1.00 90.62 93 ILE A O 1
ATOM 678 N N . LEU A 1 94 ? -13.854 -2.701 -1.654 1.00 94.25 94 LEU A N 1
ATOM 679 C CA . LEU A 1 94 ? -15.226 -3.216 -1.691 1.00 94.25 94 LEU A CA 1
ATOM 680 C C . LEU A 1 94 ? -15.763 -3.506 -0.285 1.00 94.25 94 LEU A C 1
ATOM 682 O O . LEU A 1 94 ? -16.902 -3.152 0.020 1.00 94.25 94 LEU A O 1
ATOM 686 N N . LEU A 1 95 ? -14.943 -4.107 0.580 1.00 89.50 95 LEU A N 1
ATOM 687 C CA . LEU A 1 95 ? -15.318 -4.379 1.965 1.00 89.50 95 LEU A CA 1
ATOM 688 C C . LEU A 1 95 ? -15.527 -3.081 2.756 1.00 89.50 95 LEU A C 1
ATOM 690 O O . LEU A 1 95 ? -16.550 -2.940 3.424 1.00 89.50 95 LEU A O 1
ATOM 694 N N . ALA A 1 96 ? -14.605 -2.121 2.649 1.00 88.19 96 ALA A N 1
ATOM 695 C CA . ALA A 1 96 ? -14.729 -0.819 3.306 1.00 88.19 96 ALA A CA 1
ATOM 696 C C . ALA A 1 96 ? -15.998 -0.081 2.851 1.00 88.19 96 ALA A C 1
ATOM 698 O O . ALA A 1 96 ? -16.749 0.448 3.669 1.00 88.19 96 ALA A O 1
ATOM 699 N N . TYR A 1 97 ? -16.287 -0.116 1.549 1.00 91.00 97 TYR A N 1
ATOM 700 C CA . TYR A 1 97 ? -17.505 0.449 0.981 1.00 91.00 97 TYR A CA 1
ATOM 701 C C . TYR A 1 97 ? -18.778 -0.222 1.515 1.00 91.00 97 TYR A C 1
ATOM 703 O O . TYR A 1 97 ? -19.755 0.456 1.843 1.00 91.00 97 TYR A O 1
ATOM 711 N N . PHE A 1 98 ? -18.776 -1.552 1.619 1.00 92.31 98 PHE A N 1
ATOM 712 C CA . PHE A 1 98 ? -19.895 -2.313 2.168 1.00 92.31 98 PHE A CA 1
ATOM 713 C C . PHE A 1 98 ? -20.146 -1.990 3.648 1.00 92.31 98 PHE A C 1
ATOM 715 O O . PHE A 1 98 ? -21.296 -1.774 4.039 1.00 92.31 98 PHE A O 1
ATOM 722 N N . LEU A 1 99 ? -19.087 -1.914 4.460 1.00 87.75 99 LEU A N 1
ATOM 723 C CA . LEU A 1 99 ? -19.186 -1.556 5.878 1.00 87.75 99 LEU A CA 1
ATOM 724 C C . LEU A 1 99 ? -19.736 -0.140 6.064 1.00 87.75 99 LEU A C 1
ATOM 726 O O . LEU A 1 99 ? -20.694 0.034 6.816 1.00 87.75 99 LEU A O 1
ATOM 730 N N . LEU A 1 100 ? -19.226 0.831 5.299 1.00 87.56 100 LEU A N 1
ATOM 731 C CA . LEU A 1 100 ? -19.730 2.206 5.308 1.00 87.56 100 LEU A CA 1
ATOM 732 C C . LEU A 1 100 ? -21.236 2.253 4.999 1.00 87.56 100 LEU A C 1
ATOM 734 O O . LEU A 1 100 ? -21.998 2.945 5.672 1.00 87.56 100 LEU A O 1
ATOM 738 N N . ARG A 1 101 ? -21.698 1.483 4.003 1.00 87.75 101 ARG A N 1
ATOM 739 C CA . ARG A 1 101 ? -23.131 1.408 3.678 1.00 87.75 101 ARG A CA 1
ATOM 740 C C . ARG A 1 101 ? -23.967 0.793 4.803 1.00 87.75 101 ARG A C 1
ATOM 742 O O . ARG A 1 101 ? -25.088 1.251 5.015 1.00 87.75 101 ARG A O 1
ATOM 749 N N . ARG A 1 102 ? -23.453 -0.216 5.514 1.00 86.19 102 ARG A N 1
ATOM 750 C CA . ARG A 1 102 ? -24.143 -0.819 6.671 1.00 86.19 102 ARG A CA 1
ATOM 751 C C . ARG A 1 102 ? -24.261 0.148 7.842 1.00 86.19 102 ARG A C 1
ATOM 753 O O . ARG A 1 102 ? -25.322 0.212 8.454 1.00 86.19 102 ARG A O 1
ATOM 760 N N . GLU A 1 103 ? -23.202 0.890 8.137 1.00 80.50 103 GLU A N 1
ATOM 761 C CA . GLU A 1 103 ? -23.185 1.852 9.241 1.00 80.50 103 GLU A CA 1
ATOM 762 C C . GLU A 1 103 ? -24.167 3.006 8.981 1.00 80.50 103 GLU A C 1
ATOM 764 O O . GLU A 1 103 ? -25.015 3.298 9.822 1.00 80.50 103 GLU A O 1
ATOM 769 N N . VAL A 1 104 ? -24.173 3.553 7.758 1.00 76.19 104 VAL A N 1
ATOM 770 C CA . VAL A 1 104 ? -25.142 4.584 7.335 1.00 76.19 104 VAL A CA 1
ATOM 771 C C . VAL A 1 104 ? -26.591 4.087 7.405 1.00 76.19 104 VAL A C 1
ATOM 773 O O . VAL A 1 104 ? -27.481 4.862 7.753 1.00 76.19 104 VAL A O 1
ATOM 776 N N . TYR A 1 105 ? -26.848 2.817 7.072 1.00 72.44 105 TYR A N 1
ATOM 777 C CA . TYR A 1 105 ? -28.185 2.226 7.188 1.00 72.44 105 TYR A CA 1
ATOM 778 C C . TYR A 1 105 ? -28.621 2.120 8.659 1.00 72.44 105 TYR A C 1
ATOM 780 O O . TYR A 1 105 ? -29.696 2.595 9.012 1.00 72.44 105 TYR A O 1
ATOM 788 N N . SER A 1 106 ? -27.743 1.615 9.535 1.00 74.19 106 SER A N 1
ATOM 789 C CA . SER A 1 106 ? -28.018 1.487 10.974 1.00 74.19 106 SER A CA 1
ATOM 790 C C . SER A 1 106 ? -28.317 2.825 11.658 1.00 74.19 106 SER A C 1
ATOM 792 O O . SER A 1 106 ? -29.145 2.864 12.563 1.00 74.19 106 SER A O 1
ATOM 794 N N . SER A 1 107 ? -27.662 3.918 11.252 1.00 65.38 107 SER A N 1
ATOM 795 C CA . SER A 1 107 ? -27.937 5.246 11.816 1.00 65.38 107 SER A CA 1
ATOM 796 C C . SER A 1 107 ? -29.275 5.824 11.354 1.00 65.38 107 SER A C 1
ATOM 798 O O . SER A 1 107 ? -29.862 6.614 12.081 1.00 65.38 107 SER A O 1
ATOM 800 N N . ARG A 1 108 ? -29.779 5.458 10.167 1.00 70.00 108 ARG A N 1
ATOM 801 C CA . ARG A 1 108 ? -31.064 5.968 9.652 1.00 70.00 108 ARG A CA 1
ATOM 802 C C . ARG A 1 108 ? -32.268 5.349 10.355 1.00 70.00 108 ARG A C 1
ATOM 804 O O . ARG A 1 108 ? -33.212 6.074 10.643 1.00 70.00 108 ARG A O 1
ATOM 811 N N . ASP A 1 109 ? -32.201 4.062 10.683 1.00 64.88 109 ASP A N 1
ATOM 812 C CA . ASP A 1 109 ? -33.272 3.357 11.402 1.00 64.88 109 ASP A CA 1
ATOM 813 C C . ASP A 1 109 ? -33.418 3.832 12.861 1.00 64.88 109 ASP A C 1
ATOM 815 O O . ASP A 1 109 ? -34.468 3.661 13.468 1.00 64.88 109 ASP A O 1
ATOM 819 N N . GLN A 1 110 ? -32.377 4.450 13.433 1.00 58.22 110 GLN A N 1
ATOM 820 C CA . GLN A 1 110 ? -32.375 4.953 14.812 1.00 58.22 110 GLN A CA 1
ATOM 821 C C . GLN A 1 110 ? -33.037 6.340 14.971 1.00 58.22 110 GLN A C 1
ATOM 823 O O . GLN A 1 110 ? -33.312 6.751 16.097 1.00 58.22 110 GLN A O 1
ATOM 828 N N . TYR A 1 111 ? -33.286 7.056 13.865 1.00 53.66 111 TYR A N 1
ATOM 829 C CA . TYR A 1 111 ? -33.961 8.367 13.825 1.00 53.66 111 TYR A CA 1
ATOM 830 C C . TYR A 1 111 ? -35.310 8.337 13.076 1.00 53.66 111 TYR A C 1
ATOM 832 O O . TYR A 1 111 ? -35.883 9.401 12.827 1.00 53.66 111 TYR A O 1
ATOM 840 N N . GLY A 1 112 ? -35.775 7.148 12.677 1.00 48.94 112 GLY A N 1
ATOM 841 C CA . GLY A 1 112 ? -37.077 6.909 12.043 1.00 48.94 112 GLY A CA 1
ATOM 842 C C . GLY A 1 112 ? -38.150 6.458 13.023 1.00 48.94 112 GLY A C 1
ATOM 843 O O . GLY A 1 112 ? -37.793 5.980 14.122 1.00 48.94 112 GLY A O 1
#